Protein AF-A0A1X0HQT4-F1 (afdb_monomer_lite)

pLDDT: mean 86.97, std 13.12, range [53.44, 98.56]

Organism: NCBI:txid590652

Radius of gyration: 17.08 Å; chains: 1; bounding box: 38×40×42 Å

Structure (mmCIF, N/CA/C/O backbone):
data_AF-A0A1X0HQT4-F1
#
_entry.id   AF-A0A1X0HQT4-F1
#
loop_
_atom_site.group_PDB
_atom_site.id
_atom_site.type_symbol
_atom_site.label_atom_id
_atom_site.label_alt_id
_atom_site.label_comp_id
_atom_site.label_asym_id
_atom_site.label_entity_id
_atom_site.label_seq_id
_atom_site.pdbx_PDB_ins_code
_atom_site.Cartn_x
_atom_site.Cartn_y
_atom_site.Cartn_z
_atom_site.occupancy
_atom_site.B_iso_or_equiv
_atom_site.auth_seq_id
_atom_site.auth_comp_id
_atom_site.auth_asym_id
_atom_site.auth_atom_id
_atom_site.pdbx_PDB_model_num
ATOM 1 N N . THR A 1 1 ? 4.707 -15.486 18.096 1.00 88.62 1 THR A N 1
ATOM 2 C CA . THR A 1 1 ? 5.617 -16.624 18.360 1.00 88.62 1 THR A CA 1
ATOM 3 C C . THR A 1 1 ? 5.919 -17.332 17.051 1.00 88.62 1 THR A C 1
ATOM 5 O O . THR A 1 1 ? 5.233 -17.075 16.070 1.00 88.62 1 THR A O 1
ATOM 8 N N . GLU A 1 2 ? 6.932 -18.194 17.001 1.00 94.56 2 GLU A N 1
ATOM 9 C CA . GLU A 1 2 ? 7.304 -18.943 15.787 1.00 94.56 2 GLU A CA 1
ATOM 10 C C . GLU A 1 2 ? 6.111 -19.680 15.147 1.00 94.56 2 GLU A C 1
ATOM 12 O O . GLU A 1 2 ? 5.896 -19.585 13.940 1.00 94.56 2 GLU A O 1
ATOM 17 N N . ALA A 1 3 ? 5.276 -20.330 15.965 1.00 94.56 3 ALA A N 1
ATOM 18 C CA . ALA A 1 3 ? 4.086 -21.052 15.512 1.00 94.56 3 ALA A CA 1
ATOM 19 C C . ALA A 1 3 ? 3.080 -20.160 14.757 1.00 94.56 3 ALA A C 1
ATOM 21 O O . ALA A 1 3 ? 2.562 -20.564 13.717 1.0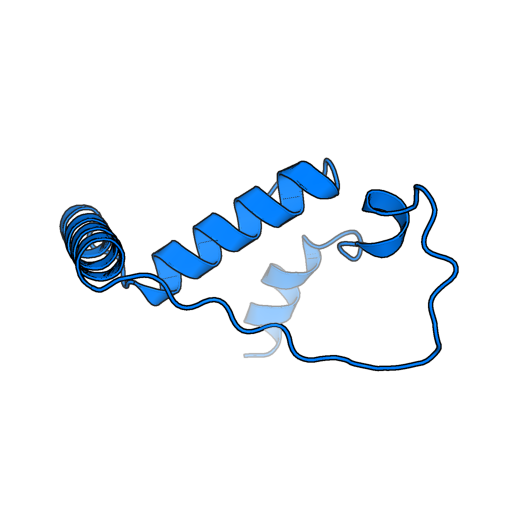0 94.56 3 ALA A O 1
ATOM 22 N N . PHE A 1 4 ? 2.860 -18.926 15.230 1.00 94.44 4 PHE A N 1
ATOM 23 C CA . PHE A 1 4 ? 1.970 -17.955 14.580 1.00 94.44 4 PHE A CA 1
ATOM 24 C C . PHE A 1 4 ? 2.407 -17.649 13.138 1.00 94.44 4 PHE A C 1
ATOM 26 O O . PHE A 1 4 ? 1.579 -17.610 12.228 1.00 94.44 4 PHE A O 1
ATOM 33 N N . TRP A 1 5 ? 3.711 -17.467 12.915 1.00 94.25 5 TRP A N 1
ATOM 34 C CA . TRP A 1 5 ? 4.249 -17.155 11.590 1.00 94.25 5 TRP A CA 1
ATOM 35 C C . TRP A 1 5 ? 4.315 -18.379 10.684 1.00 94.25 5 TRP A C 1
ATOM 37 O O . TRP A 1 5 ? 3.906 -18.284 9.528 1.00 94.25 5 TRP A O 1
ATOM 47 N N . LYS A 1 6 ? 4.745 -19.536 11.207 1.00 93.88 6 LYS A N 1
ATOM 48 C CA . LYS A 1 6 ? 4.779 -20.789 10.438 1.00 93.88 6 LYS A CA 1
ATOM 49 C C . LYS A 1 6 ? 3.411 -21.119 9.847 1.00 93.88 6 LYS A C 1
ATOM 51 O O . LYS A 1 6 ? 3.311 -21.326 8.644 1.00 93.88 6 LYS A O 1
ATOM 56 N N . GLN A 1 7 ? 2.353 -21.070 10.656 1.00 94.25 7 GLN A N 1
ATOM 57 C CA . GLN A 1 7 ? 0.992 -21.329 10.182 1.00 94.25 7 GLN A CA 1
ATOM 58 C C . GLN A 1 7 ? 0.564 -20.352 9.074 1.00 94.25 7 GLN A C 1
ATOM 60 O O . GLN A 1 7 ? -0.109 -20.732 8.118 1.00 94.25 7 GLN A O 1
ATOM 65 N N . ARG A 1 8 ? 0.928 -19.071 9.190 1.00 91.31 8 ARG A N 1
ATOM 66 C CA . ARG A 1 8 ? 0.444 -18.040 8.268 1.00 91.31 8 ARG A CA 1
ATOM 67 C C . ARG A 1 8 ? 1.183 -18.042 6.930 1.00 91.31 8 ARG A C 1
ATOM 69 O O . ARG A 1 8 ? 0.537 -17.779 5.916 1.00 91.31 8 ARG A O 1
ATOM 76 N N . LEU A 1 9 ? 2.481 -18.358 6.949 1.00 92.12 9 LEU A N 1
ATOM 77 C CA . LEU A 1 9 ? 3.368 -18.400 5.782 1.00 92.12 9 LEU A CA 1
ATOM 78 C C . LEU A 1 9 ? 3.295 -19.721 5.005 1.00 92.12 9 LEU A C 1
ATOM 80 O O . LEU A 1 9 ? 3.610 -19.724 3.824 1.00 92.12 9 LEU A O 1
ATOM 84 N N . GLN A 1 10 ? 2.812 -20.812 5.610 1.00 91.88 10 GLN A N 1
ATOM 85 C CA . GLN A 1 10 ? 2.572 -22.092 4.915 1.00 91.88 10 GLN A CA 1
ATOM 86 C C . GLN A 1 10 ? 1.652 -21.977 3.689 1.00 91.88 10 GLN A C 1
ATOM 88 O O . GLN A 1 10 ? 1.675 -22.842 2.823 1.00 91.88 10 GLN A O 1
ATOM 93 N N . ARG A 1 11 ? 0.832 -20.922 3.621 1.00 86.56 11 ARG A N 1
ATOM 94 C CA . ARG A 1 11 ? -0.080 -20.656 2.500 1.00 86.56 11 ARG A CA 1
ATOM 95 C C . ARG A 1 11 ? 0.611 -20.018 1.289 1.00 86.56 11 ARG A C 1
ATOM 97 O O . ARG A 1 11 ? -0.016 -19.902 0.246 1.00 86.56 11 ARG A O 1
ATOM 104 N N . LEU A 1 12 ? 1.864 -19.583 1.424 1.00 87.75 12 LEU A N 1
ATOM 105 C CA . LEU A 1 12 ? 2.637 -18.998 0.330 1.00 87.75 12 LEU A CA 1
ATOM 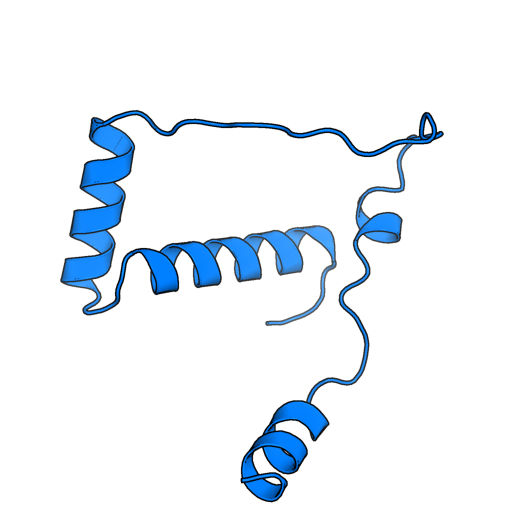106 C C . LEU A 1 12 ? 3.333 -20.130 -0.439 1.00 87.75 12 LEU A C 1
ATOM 108 O O . LEU A 1 12 ? 4.286 -20.720 0.066 1.00 87.75 12 LEU A O 1
ATOM 112 N N . GLY A 1 13 ? 2.820 -20.459 -1.628 1.00 83.12 13 GLY A N 1
ATOM 113 C CA . GLY A 1 13 ? 3.321 -21.572 -2.446 1.00 83.12 13 GLY A CA 1
ATOM 114 C C . GLY A 1 13 ? 4.519 -21.221 -3.328 1.00 83.12 13 GLY A C 1
ATOM 115 O O . GLY A 1 13 ? 5.364 -22.073 -3.584 1.00 83.12 13 GLY A O 1
ATOM 116 N N . GLU A 1 14 ? 4.619 -19.966 -3.764 1.00 84.56 14 GLU A N 1
ATOM 117 C CA . GLU A 1 14 ? 5.672 -19.501 -4.665 1.00 84.56 14 GLU A CA 1
ATOM 118 C C . GLU A 1 14 ? 5.974 -18.008 -4.459 1.00 84.56 14 GLU A C 1
ATOM 120 O O . GLU A 1 14 ? 5.126 -17.265 -3.954 1.00 84.56 14 GLU A O 1
ATOM 125 N N . PRO A 1 15 ? 7.184 -17.543 -4.814 1.00 85.06 15 PRO A N 1
ATOM 126 C CA . PRO A 1 15 ? 7.489 -16.120 -4.823 1.00 85.06 15 PRO A CA 1
ATOM 127 C C . PRO A 1 15 ? 6.700 -15.376 -5.912 1.00 85.06 15 PRO A C 1
ATOM 129 O O . PRO A 1 15 ? 6.461 -15.889 -7.004 1.00 85.06 15 PRO A O 1
ATOM 132 N N . THR A 1 16 ? 6.384 -14.108 -5.653 1.00 86.69 16 THR A N 1
ATOM 133 C CA . THR A 1 16 ? 5.816 -13.189 -6.651 1.00 86.69 16 THR A CA 1
ATOM 134 C C . THR A 1 16 ? 6.921 -12.690 -7.589 1.00 86.69 16 THR A C 1
ATOM 136 O O . THR A 1 16 ? 7.581 -11.683 -7.323 1.00 86.69 16 THR A O 1
ATOM 139 N N . LEU A 1 17 ? 7.178 -13.424 -8.675 1.00 84.19 17 LEU A N 1
ATOM 140 C CA . LEU A 1 17 ? 8.228 -13.095 -9.646 1.00 84.19 17 LEU A CA 1
ATOM 141 C C . LEU A 1 17 ? 7.782 -11.973 -10.595 1.00 84.19 17 LEU A C 1
ATOM 143 O O . LEU A 1 17 ? 6.905 -12.163 -11.431 1.00 84.19 17 LEU A O 1
ATOM 147 N N . LEU A 1 18 ? 8.440 -10.813 -10.512 1.00 80.56 18 LEU A N 1
ATOM 148 C CA . LEU A 1 18 ? 8.123 -9.652 -11.355 1.00 80.56 18 LEU A CA 1
ATOM 149 C C . LEU A 1 18 ? 8.847 -9.648 -12.704 1.00 80.56 18 LEU A C 1
ATOM 151 O O . LEU A 1 18 ? 8.294 -9.177 -13.689 1.00 80.56 18 LEU A O 1
ATOM 155 N N . VAL A 1 19 ? 10.065 -10.185 -12.789 1.00 74.69 19 VAL A N 1
ATOM 156 C CA . VAL A 1 19 ? 10.860 -10.151 -14.034 1.00 74.69 19 VAL A CA 1
ATOM 157 C C . VAL A 1 19 ? 10.134 -10.807 -15.223 1.00 74.69 19 VAL A C 1
ATOM 159 O O . VAL A 1 19 ? 10.082 -10.178 -16.281 1.00 74.69 19 VAL A O 1
ATOM 162 N N . PRO A 1 20 ? 9.507 -11.997 -15.085 1.00 71.44 20 PRO A N 1
ATOM 163 C CA . PRO A 1 20 ? 8.744 -12.600 -16.180 1.00 71.44 20 PRO A CA 1
ATOM 164 C C . PRO A 1 20 ? 7.536 -11.757 -16.617 1.00 71.44 20 PRO A C 1
ATOM 166 O O . PRO A 1 20 ? 7.225 -11.715 -17.804 1.00 71.44 20 PRO A O 1
ATOM 169 N N . ALA A 1 21 ? 6.900 -11.032 -15.688 1.00 67.00 21 ALA A N 1
ATOM 170 C CA . ALA A 1 21 ? 5.766 -10.150 -15.974 1.00 67.00 21 ALA A CA 1
ATOM 171 C C . ALA A 1 21 ? 6.138 -8.935 -16.847 1.00 67.00 21 ALA A C 1
ATOM 173 O O . ALA A 1 21 ? 5.297 -8.409 -17.574 1.00 67.00 21 ALA A O 1
ATOM 174 N N . PHE A 1 22 ? 7.402 -8.501 -16.811 1.00 68.69 22 PHE A N 1
ATO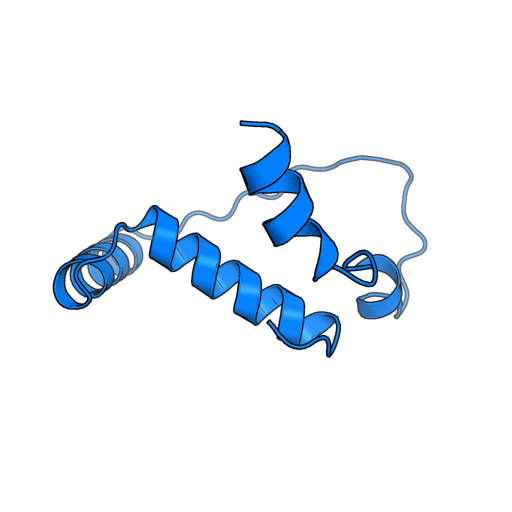M 175 C CA . PHE A 1 22 ? 7.910 -7.352 -17.573 1.00 68.69 22 PHE A CA 1
ATOM 176 C C . PHE A 1 22 ? 8.788 -7.753 -18.773 1.00 68.69 22 PHE A C 1
ATOM 178 O O . PHE A 1 22 ? 9.403 -6.887 -19.395 1.00 68.69 22 PHE A O 1
ATOM 185 N N . ALA A 1 23 ? 8.852 -9.044 -19.128 1.00 57.28 23 ALA A N 1
ATOM 186 C CA . ALA A 1 23 ? 9.834 -9.624 -20.057 1.00 57.28 23 ALA A CA 1
ATOM 187 C C . ALA A 1 23 ? 9.688 -9.234 -21.548 1.00 57.28 23 ALA A C 1
ATOM 189 O O . ALA A 1 23 ? 10.226 -9.910 -22.425 1.00 57.28 23 ALA A O 1
ATOM 190 N N . HIS A 1 24 ? 9.019 -8.126 -21.867 1.00 53.75 24 HIS A N 1
ATOM 191 C CA . HIS A 1 24 ? 9.054 -7.536 -23.204 1.00 53.75 24 HIS A CA 1
ATOM 192 C C . HIS A 1 24 ? 10.162 -6.473 -23.259 1.00 53.75 24 HIS A C 1
ATOM 194 O O . HIS A 1 24 ? 9.914 -5.279 -23.127 1.00 53.75 24 HIS A O 1
ATOM 200 N N . GLY A 1 25 ? 11.405 -6.921 -23.466 1.00 53.44 25 GLY A N 1
ATOM 201 C CA . GLY A 1 25 ? 12.446 -6.082 -24.077 1.00 53.44 25 GLY A CA 1
ATOM 202 C C . GLY A 1 25 ? 13.462 -5.383 -23.169 1.00 53.44 25 GLY A C 1
ATOM 203 O O . GLY A 1 25 ? 14.275 -4.623 -23.690 1.00 53.44 25 GLY A O 1
ATOM 204 N N . VAL A 1 26 ? 13.504 -5.638 -21.860 1.00 57.34 26 VAL A N 1
ATOM 205 C CA . VAL A 1 26 ? 14.557 -5.054 -21.007 1.00 57.34 26 VAL A CA 1
ATOM 206 C C . VAL A 1 26 ? 15.802 -5.944 -21.029 1.00 57.34 26 VAL A C 1
ATOM 208 O O . VAL A 1 26 ? 15.974 -6.829 -20.195 1.00 57.34 26 VAL A O 1
ATOM 211 N N . ARG A 1 27 ? 16.703 -5.702 -21.990 1.00 56.72 27 ARG A N 1
ATOM 212 C CA . ARG A 1 27 ? 18.133 -5.962 -21.761 1.00 56.72 27 ARG A CA 1
ATOM 213 C C . ARG A 1 27 ? 18.575 -4.919 -20.740 1.00 56.72 27 ARG A C 1
ATOM 215 O O . ARG A 1 27 ? 18.747 -3.761 -21.100 1.00 56.72 27 ARG A O 1
ATOM 222 N N . GLY A 1 28 ? 18.586 -5.296 -19.466 1.00 58.16 28 GLY A N 1
ATOM 223 C CA . GLY A 1 28 ? 18.901 -4.367 -18.387 1.00 58.16 28 GLY A CA 1
ATOM 224 C C . GLY A 1 28 ? 20.329 -3.858 -18.527 1.00 58.16 28 GLY A C 1
ATOM 225 O O . GLY A 1 28 ? 21.250 -4.665 -18.633 1.00 58.16 28 GLY A O 1
ATOM 226 N N . ASP A 1 29 ? 20.501 -2.539 -18.497 1.00 59.00 29 ASP A N 1
ATOM 227 C CA . ASP A 1 29 ? 21.742 -1.976 -17.977 1.00 59.00 29 ASP A CA 1
ATOM 228 C C . ASP A 1 29 ? 21.902 -2.491 -16.539 1.00 59.00 29 ASP A C 1
ATOM 230 O O . ASP A 1 29 ? 20.950 -2.465 -15.750 1.00 59.00 29 ASP A O 1
ATOM 234 N N . GLU A 1 30 ? 23.078 -3.015 -16.204 1.00 63.53 30 GLU A N 1
ATOM 235 C CA . GLU A 1 30 ? 23.389 -3.451 -14.845 1.00 63.53 30 GLU A CA 1
ATOM 236 C C . GLU A 1 30 ? 23.244 -2.263 -13.881 1.00 63.53 30 GLU A C 1
ATOM 238 O O . GLU A 1 30 ? 23.941 -1.257 -14.012 1.00 63.53 30 GLU A O 1
ATOM 243 N N . GLY A 1 31 ? 22.338 -2.350 -12.901 1.00 73.38 31 GLY A N 1
ATOM 244 C CA . GLY A 1 31 ? 22.242 -1.321 -11.869 1.00 73.38 31 GLY A CA 1
ATOM 245 C C . GLY A 1 31 ? 20.916 -1.248 -11.122 1.00 73.38 31 GLY A C 1
ATOM 246 O O . GLY A 1 31 ? 19.923 -1.891 -11.453 1.00 73.38 31 GLY A O 1
ATOM 247 N N . HIS A 1 32 ? 20.917 -0.420 -10.083 1.00 79.50 32 HIS A N 1
ATOM 248 C CA . HIS A 1 32 ? 19.745 -0.014 -9.318 1.00 79.50 32 HIS A CA 1
ATOM 249 C C . HIS A 1 32 ? 19.505 1.477 -9.567 1.00 79.50 32 HIS A C 1
ATOM 251 O O . HIS A 1 32 ? 20.452 2.262 -9.595 1.00 79.50 32 HIS A O 1
ATOM 257 N N . ALA A 1 33 ? 18.245 1.869 -9.749 1.00 85.25 33 ALA A N 1
ATOM 258 C CA . ALA A 1 33 ? 17.872 3.264 -9.920 1.00 85.25 33 ALA A CA 1
ATOM 259 C C . ALA A 1 33 ? 16.620 3.593 -9.114 1.00 85.25 33 ALA A C 1
ATOM 261 O O . ALA A 1 33 ? 15.606 2.899 -9.210 1.00 85.25 33 ALA A O 1
ATOM 262 N N . ASP A 1 34 ? 16.665 4.718 -8.409 1.00 88.88 34 ASP A N 1
ATOM 263 C CA . ASP A 1 34 ? 15.485 5.268 -7.765 1.00 88.88 34 ASP A CA 1
ATOM 264 C C . ASP A 1 34 ? 14.578 5.971 -8.780 1.00 88.88 34 ASP A C 1
ATOM 266 O O . ASP A 1 34 ? 15.007 6.684 -9.702 1.00 88.88 34 ASP A O 1
ATOM 270 N N . ARG A 1 35 ? 13.272 5.785 -8.591 1.00 88.75 35 ARG A N 1
ATOM 271 C CA . ARG A 1 35 ? 12.225 6.466 -9.351 1.00 88.75 35 ARG A CA 1
ATOM 272 C C . ARG A 1 35 ? 11.201 7.037 -8.386 1.00 88.75 35 ARG A C 1
ATOM 274 O O . ARG A 1 35 ? 10.306 6.343 -7.921 1.00 88.75 35 ARG A O 1
ATOM 281 N N . TYR A 1 36 ? 11.319 8.334 -8.133 1.00 92.44 36 TYR A N 1
ATOM 282 C CA . TYR A 1 36 ? 10.376 9.059 -7.294 1.00 92.44 36 TYR A CA 1
ATOM 283 C C . TYR A 1 36 ? 9.162 9.518 -8.110 1.00 92.44 36 TYR A C 1
ATOM 285 O O . TYR A 1 36 ? 9.277 10.000 -9.245 1.00 92.44 36 TYR A O 1
ATOM 293 N N . ARG A 1 37 ? 7.976 9.356 -7.525 1.00 91.38 37 ARG A N 1
ATOM 294 C CA . ARG A 1 37 ? 6.719 9.935 -8.002 1.00 91.38 37 ARG A CA 1
ATOM 295 C C . ARG A 1 37 ? 6.023 10.571 -6.815 1.00 91.38 37 ARG A C 1
ATOM 297 O O . ARG A 1 37 ? 5.732 9.897 -5.833 1.00 91.38 37 ARG A O 1
ATOM 304 N N . GLN A 1 38 ? 5.787 11.870 -6.917 1.00 94.56 38 GLN A N 1
ATOM 305 C CA . GLN A 1 38 ? 5.061 12.621 -5.911 1.00 94.56 38 GLN A CA 1
ATOM 306 C C . GLN A 1 38 ? 3.607 12.744 -6.354 1.00 94.56 38 GLN A C 1
ATOM 308 O O . GLN A 1 38 ? 3.331 13.150 -7.482 1.00 94.56 38 GLN A O 1
ATOM 313 N N . LEU A 1 39 ? 2.689 12.370 -5.468 1.00 95.06 39 LEU A N 1
ATOM 314 C CA . LEU A 1 39 ? 1.278 12.687 -5.636 1.00 95.06 39 LEU A CA 1
ATOM 315 C C . LEU A 1 39 ? 1.064 14.136 -5.215 1.00 95.06 39 LEU A C 1
ATOM 317 O O . LEU A 1 39 ? 1.629 14.590 -4.217 1.00 95.06 39 LEU A O 1
ATOM 321 N N . ASP A 1 40 ? 0.254 14.865 -5.975 1.00 97.75 40 ASP A N 1
ATOM 322 C CA . ASP A 1 40 ? -0.120 16.217 -5.592 1.00 97.75 40 ASP A CA 1
ATOM 323 C C . ASP A 1 40 ? -0.938 16.217 -4.285 1.00 97.75 40 ASP A C 1
ATOM 325 O O . ASP A 1 40 ? -1.414 15.182 -3.794 1.00 97.75 40 ASP A O 1
ATOM 329 N N . VAL A 1 41 ? -1.080 17.404 -3.697 1.00 97.56 41 VAL A N 1
ATOM 330 C CA . VAL A 1 41 ? -1.754 17.592 -2.408 1.00 97.56 41 VAL A CA 1
ATOM 331 C C . VAL A 1 41 ? -3.217 17.153 -2.473 1.00 97.56 41 VAL A C 1
ATOM 333 O O . VAL A 1 41 ? -3.684 16.475 -1.561 1.00 97.56 41 VAL A O 1
ATOM 336 N N . THR A 1 42 ? -3.926 17.482 -3.552 1.00 98.25 42 THR A N 1
ATOM 337 C CA . THR A 1 42 ? -5.345 17.152 -3.720 1.00 98.25 42 THR A CA 1
ATOM 338 C C . THR A 1 42 ? -5.551 15.641 -3.799 1.00 98.25 42 THR A C 1
ATOM 340 O O . THR A 1 42 ? -6.407 15.089 -3.108 1.00 98.25 42 THR A O 1
ATOM 343 N N . THR A 1 43 ? -4.736 14.945 -4.588 1.00 97.25 43 THR A N 1
ATOM 344 C CA . THR A 1 43 ? -4.757 13.484 -4.699 1.00 97.25 43 THR A CA 1
ATOM 345 C C . THR A 1 43 ? -4.430 12.830 -3.356 1.00 97.25 43 THR A C 1
ATOM 347 O O . THR A 1 43 ? -5.139 11.924 -2.917 1.00 97.25 43 THR A O 1
ATOM 350 N N . SER A 1 44 ? -3.403 13.323 -2.660 1.00 97.00 44 SER A N 1
ATOM 351 C CA . SER A 1 44 ? -2.994 12.799 -1.351 1.00 97.00 44 SER A CA 1
ATOM 352 C C . SER A 1 44 ? -4.084 12.972 -0.285 1.00 97.00 44 SER A C 1
ATOM 354 O O . SER A 1 44 ? -4.338 12.052 0.493 1.00 97.00 44 SER A O 1
ATOM 356 N N . GLN A 1 45 ? -4.773 14.118 -0.273 1.00 98.12 45 GLN A N 1
ATOM 357 C CA . GLN A 1 45 ? -5.897 14.384 0.630 1.00 98.12 45 GLN A CA 1
ATOM 358 C C . GLN A 1 45 ? -7.069 13.439 0.369 1.00 98.12 45 GLN A C 1
ATOM 360 O O . GLN A 1 45 ? -7.561 12.812 1.303 1.00 98.12 45 GLN A O 1
ATOM 365 N N . ARG A 1 46 ? -7.454 13.253 -0.898 1.00 98.31 46 ARG A N 1
ATOM 366 C CA . ARG A 1 46 ? -8.542 12.335 -1.270 1.00 98.31 46 ARG A CA 1
ATOM 367 C C . ARG A 1 46 ? -8.260 10.897 -0.837 1.00 98.31 46 ARG A C 1
ATOM 369 O O . ARG A 1 46 ? -9.159 10.215 -0.355 1.00 98.31 46 ARG A O 1
ATOM 376 N N . LEU A 1 47 ? -7.015 10.436 -0.968 1.00 98.12 47 LEU A N 1
ATOM 377 C CA . LEU A 1 47 ? -6.612 9.107 -0.494 1.00 98.12 47 LEU A CA 1
ATOM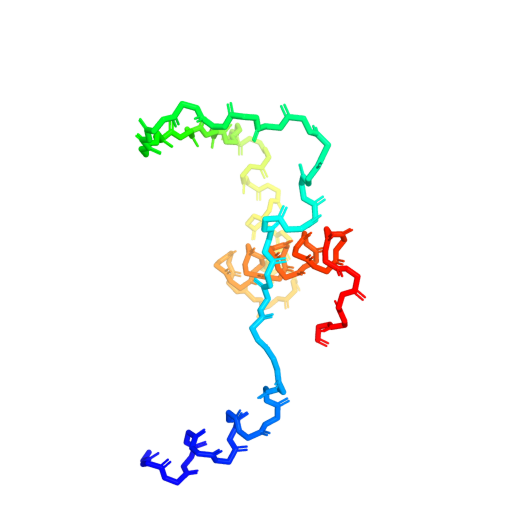 378 C C . LEU A 1 47 ? -6.684 8.994 1.035 1.00 98.12 47 LEU A C 1
ATOM 380 O O . LEU A 1 47 ? -7.112 7.963 1.554 1.00 98.12 47 LEU A O 1
ATOM 384 N N . ALA A 1 48 ? -6.289 10.044 1.759 1.00 98.12 48 ALA A N 1
ATOM 385 C CA . ALA A 1 48 ? -6.371 10.073 3.217 1.00 98.12 48 ALA A CA 1
ATOM 386 C C . ALA A 1 48 ? -7.827 10.065 3.716 1.00 98.12 48 ALA A C 1
ATOM 388 O O . ALA A 1 48 ? -8.154 9.345 4.661 1.00 98.12 48 ALA A O 1
ATOM 389 N N . GLU A 1 49 ? -8.710 10.826 3.068 1.00 98.56 49 GLU A N 1
ATOM 390 C CA . GLU A 1 49 ? -10.143 10.847 3.373 1.00 98.56 49 GLU A CA 1
ATOM 391 C C . GLU A 1 49 ? -10.793 9.495 3.093 1.00 98.56 49 GLU A C 1
ATOM 393 O O . GLU A 1 49 ? -11.471 8.958 3.968 1.00 98.56 49 GLU A O 1
ATOM 398 N N . PHE A 1 50 ? -10.498 8.899 1.936 1.00 98.56 50 PHE A N 1
ATOM 399 C CA . PHE A 1 50 ? -10.982 7.569 1.585 1.00 98.56 50 PHE A CA 1
ATOM 400 C C . PHE A 1 50 ? -10.550 6.516 2.614 1.00 98.56 50 PHE A C 1
ATOM 402 O O . PHE A 1 50 ? -11.378 5.755 3.111 1.00 98.56 50 PHE A O 1
ATOM 409 N N . ALA A 1 51 ? -9.268 6.491 2.999 1.00 98.50 51 ALA A N 1
ATOM 410 C CA . ALA A 1 51 ? -8.779 5.565 4.021 1.00 98.50 51 ALA A CA 1
ATOM 411 C C . ALA A 1 51 ? -9.544 5.723 5.350 1.00 98.50 51 ALA A C 1
ATOM 413 O O . ALA A 1 51 ? -9.957 4.728 5.949 1.00 98.50 51 ALA A O 1
ATOM 414 N N . ARG A 1 52 ? -9.805 6.968 5.772 1.00 98.31 52 ARG A N 1
ATOM 415 C CA . ARG A 1 52 ? -10.585 7.270 6.981 1.00 98.31 52 ARG A CA 1
ATOM 416 C C . ARG A 1 52 ? -12.026 6.769 6.876 1.00 98.31 52 ARG A C 1
ATOM 418 O O . ARG A 1 52 ? -12.513 6.162 7.828 1.00 98.31 52 ARG A O 1
ATOM 425 N N . GLU A 1 53 ? -12.697 6.995 5.750 1.00 98.56 53 GLU A N 1
ATOM 426 C CA . GLU A 1 53 ? -14.062 6.505 5.503 1.00 98.56 53 GLU A CA 1
ATOM 427 C C . GLU A 1 53 ? -14.141 4.977 5.574 1.00 98.56 53 GLU A C 1
ATOM 429 O O . GLU A 1 53 ? -15.074 4.428 6.160 1.00 98.56 53 GLU A O 1
ATOM 434 N N . GLN A 1 54 ? -13.115 4.292 5.063 1.00 98.25 54 GLN A N 1
ATOM 435 C CA . GLN A 1 54 ? -12.993 2.834 5.126 1.00 98.25 54 GLN A CA 1
ATOM 436 C C . GLN A 1 54 ? -12.443 2.318 6.469 1.00 98.25 54 GLN A C 1
ATOM 438 O O . GLN A 1 54 ? -12.268 1.113 6.636 1.00 98.25 54 GLN A O 1
ATOM 443 N N . LYS A 1 55 ? -12.187 3.204 7.446 1.00 98.31 55 LYS A N 1
ATOM 444 C CA . LYS A 1 55 ? -11.627 2.882 8.774 1.00 98.31 55 LYS A CA 1
ATOM 445 C C . LYS A 1 55 ? -10.288 2.136 8.711 1.00 98.31 55 LYS A C 1
ATOM 447 O O . LYS A 1 55 ? -9.986 1.309 9.571 1.00 98.31 55 LYS A O 1
ATOM 452 N N . VAL A 1 56 ? -9.471 2.448 7.710 1.00 98.38 56 VAL A N 1
ATOM 453 C CA . VAL A 1 56 ? -8.111 1.922 7.554 1.00 98.38 56 VAL A CA 1
ATOM 454 C C . VAL A 1 56 ? -7.094 3.057 7.585 1.00 98.38 56 VAL A C 1
ATOM 456 O O . VAL A 1 56 ? -7.427 4.236 7.480 1.00 98.38 56 VAL A O 1
ATOM 459 N N . THR A 1 57 ? -5.819 2.710 7.735 1.00 98.19 57 THR A N 1
ATOM 460 C CA . THR A 1 57 ? -4.744 3.699 7.607 1.00 98.19 57 THR A CA 1
ATOM 461 C C . THR A 1 57 ? -4.404 3.933 6.136 1.00 98.19 57 THR A C 1
ATOM 463 O O . THR A 1 57 ? -4.595 3.048 5.298 1.00 98.19 57 THR A O 1
ATOM 466 N N . LEU A 1 58 ? -3.825 5.096 5.813 1.00 97.25 58 LEU A N 1
ATOM 467 C CA . LEU A 1 58 ? -3.304 5.354 4.465 1.00 97.25 58 LEU A CA 1
ATOM 468 C C . LEU A 1 58 ? -2.250 4.310 4.054 1.00 97.25 58 LEU A C 1
ATOM 470 O O . LEU A 1 58 ? -2.213 3.898 2.900 1.00 97.25 58 LEU A O 1
ATOM 474 N N . ASN A 1 59 ? -1.433 3.832 4.997 1.00 97.31 59 ASN A N 1
ATOM 475 C CA . ASN A 1 59 ? -0.469 2.763 4.740 1.00 97.31 59 ASN A CA 1
ATOM 476 C C . ASN A 1 59 ? -1.171 1.475 4.274 1.00 97.31 59 ASN A C 1
ATOM 478 O O . ASN A 1 59 ? -0.798 0.919 3.246 1.00 97.31 59 ASN A O 1
ATOM 482 N N . THR A 1 60 ? -2.239 1.061 4.962 1.00 97.94 60 THR A N 1
ATOM 483 C CA . THR A 1 60 ? -3.051 -0.107 4.580 1.00 97.94 60 THR A CA 1
ATOM 484 C C . THR A 1 60 ? -3.658 0.054 3.187 1.00 97.94 60 THR A C 1
ATOM 486 O O . THR A 1 60 ? -3.658 -0.891 2.402 1.00 97.94 60 THR A O 1
ATOM 489 N N . LEU A 1 61 ? -4.131 1.258 2.851 1.00 97.94 61 LEU A N 1
ATOM 490 C CA . LEU A 1 61 ? -4.644 1.558 1.515 1.00 97.94 61 LEU A CA 1
ATOM 491 C C . LEU A 1 61 ? -3.555 1.408 0.442 1.00 97.94 61 LEU A C 1
ATOM 493 O O . LEU A 1 61 ? -3.786 0.773 -0.585 1.00 97.94 61 LEU A O 1
ATOM 497 N N . VAL A 1 62 ? -2.362 1.960 0.686 1.00 96.69 62 VAL A N 1
ATOM 498 C CA . VAL A 1 62 ? -1.220 1.853 -0.236 1.00 96.69 62 VAL A CA 1
ATOM 499 C C . VAL A 1 62 ? -0.777 0.397 -0.393 1.00 96.69 62 VAL A C 1
ATOM 501 O O . VAL A 1 62 ? -0.520 -0.042 -1.511 1.00 96.69 62 VAL A O 1
ATOM 504 N N . GLN A 1 63 ? -0.745 -0.374 0.696 1.00 97.31 63 GLN A N 1
ATOM 505 C CA . GLN A 1 63 ? -0.446 -1.806 0.652 1.00 97.31 63 GLN A CA 1
ATOM 506 C C . GLN A 1 63 ? -1.473 -2.576 -0.189 1.00 97.31 63 GLN A C 1
ATOM 508 O O . GLN A 1 63 ? -1.083 -3.399 -1.011 1.00 97.31 63 GLN A O 1
ATOM 513 N N . ALA A 1 64 ? -2.769 -2.282 -0.052 1.00 96.75 64 ALA A N 1
ATOM 514 C CA . ALA A 1 64 ? -3.810 -2.900 -0.875 1.00 96.75 64 ALA A CA 1
ATOM 515 C C . ALA A 1 64 ? -3.678 -2.524 -2.361 1.00 96.75 64 ALA A C 1
ATOM 517 O O . ALA A 1 64 ? -3.762 -3.391 -3.230 1.00 96.75 64 ALA A O 1
ATOM 518 N N . ALA A 1 65 ? -3.411 -1.250 -2.665 1.00 95.50 65 ALA A N 1
ATOM 519 C CA . ALA A 1 65 ? -3.161 -0.803 -4.034 1.00 95.50 65 ALA A CA 1
ATOM 520 C C . ALA A 1 65 ? -1.934 -1.500 -4.648 1.00 95.50 65 ALA A C 1
ATOM 522 O O . ALA A 1 65 ? -1.966 -1.889 -5.815 1.00 95.50 65 ALA A O 1
ATOM 523 N N . TRP A 1 66 ? -0.878 -1.707 -3.855 1.00 94.56 66 TRP A N 1
ATOM 524 C CA . TRP A 1 66 ? 0.305 -2.459 -4.266 1.00 94.56 66 TRP A CA 1
ATOM 525 C C . TRP A 1 66 ? -0.010 -3.930 -4.552 1.00 94.56 66 TRP A C 1
ATOM 527 O O . TRP A 1 66 ? 0.415 -4.444 -5.582 1.00 94.56 66 TRP A O 1
ATOM 537 N N . LEU A 1 67 ? -0.806 -4.590 -3.706 1.00 93.50 67 LEU A N 1
ATOM 538 C CA . LEU A 1 67 ? -1.244 -5.972 -3.936 1.00 93.50 67 LEU A CA 1
ATOM 539 C C . LEU A 1 67 ? -2.022 -6.116 -5.254 1.00 93.50 67 LEU A C 1
ATOM 541 O O . LEU A 1 67 ? -1.716 -6.998 -6.052 1.00 93.50 67 LEU A O 1
ATOM 545 N N . ILE A 1 68 ? -2.956 -5.201 -5.531 1.00 93.38 68 ILE A N 1
ATOM 546 C CA . ILE A 1 68 ? -3.708 -5.178 -6.798 1.00 93.38 68 ILE A CA 1
ATOM 547 C C . ILE A 1 68 ? -2.769 -4.946 -7.989 1.00 93.38 68 ILE A C 1
ATOM 549 O O . ILE A 1 68 ? -2.939 -5.551 -9.047 1.00 93.38 68 ILE A O 1
ATOM 553 N N . LEU A 1 69 ? -1.779 -4.059 -7.841 1.00 92.06 69 LEU A N 1
ATOM 554 C CA . LEU A 1 69 ? -0.794 -3.801 -8.888 1.00 92.06 69 LEU A CA 1
ATOM 555 C C . LEU A 1 69 ? 0.020 -5.062 -9.196 1.00 92.06 69 LEU A C 1
ATOM 557 O O . LEU A 1 69 ? 0.142 -5.427 -10.361 1.00 92.06 69 LEU A O 1
ATOM 561 N N . LEU A 1 70 ? 0.529 -5.737 -8.162 1.00 90.88 70 LEU A N 1
ATOM 562 C CA . LEU A 1 70 ? 1.267 -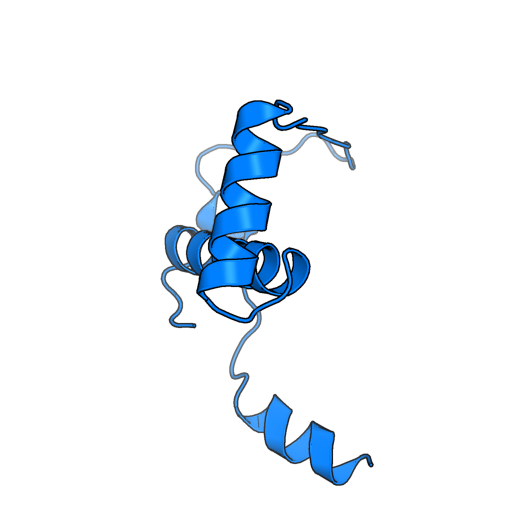6.992 -8.297 1.00 90.88 70 LEU A CA 1
ATOM 563 C C . LEU A 1 70 ? 0.425 -8.057 -9.006 1.00 90.88 70 LEU A C 1
ATOM 565 O O . LEU A 1 70 ? 0.884 -8.586 -10.013 1.00 90.88 70 LEU A O 1
ATOM 569 N N . GLN A 1 71 ? -0.814 -8.292 -8.560 1.00 88.62 71 GLN A N 1
ATOM 570 C CA . GLN A 1 71 ? -1.740 -9.243 -9.190 1.00 88.62 71 GLN A CA 1
ATOM 571 C C . GLN A 1 71 ? -1.940 -8.952 -10.681 1.00 88.62 71 GLN A C 1
ATOM 573 O O . GLN A 1 71 ? -1.917 -9.866 -11.501 1.00 88.62 71 GLN A O 1
ATOM 578 N N . ARG A 1 72 ? -2.111 -7.680 -11.066 1.00 87.56 72 ARG A N 1
ATOM 579 C CA . ARG A 1 72 ? -2.294 -7.304 -12.480 1.00 87.56 72 ARG A CA 1
ATOM 580 C C . ARG A 1 72 ? -1.084 -7.629 -13.347 1.00 87.56 72 ARG A C 1
ATOM 582 O O . ARG A 1 72 ? -1.263 -7.912 -14.527 1.00 87.56 72 ARG A O 1
ATOM 589 N N . PHE A 1 73 ? 0.121 -7.553 -12.789 1.00 85.38 73 PHE A N 1
ATOM 590 C CA . PHE A 1 73 ? 1.343 -7.857 -13.526 1.00 85.38 73 PHE A CA 1
ATOM 591 C C . PHE A 1 73 ? 1.680 -9.349 -13.509 1.00 85.38 73 PHE A C 1
ATOM 593 O O . PHE A 1 73 ? 2.135 -9.865 -14.523 1.00 85.38 73 PHE A O 1
ATOM 600 N N . THR A 1 74 ? 1.446 -10.060 -12.406 1.00 85.75 74 THR A N 1
ATOM 601 C CA . THR A 1 74 ? 1.838 -11.473 -12.281 1.00 85.75 74 THR A CA 1
ATOM 602 C C . THR A 1 74 ? 0.729 -12.465 -12.620 1.00 85.75 74 THR A C 1
ATOM 604 O O . THR A 1 74 ? 1.026 -13.636 -12.838 1.00 85.75 74 THR A O 1
ATOM 607 N N . GLY A 1 75 ? -0.537 -12.038 -12.653 1.00 80.62 75 GLY A N 1
ATOM 608 C CA . GLY A 1 75 ? -1.694 -12.927 -12.808 1.00 80.62 75 GLY A CA 1
ATOM 609 C C . GLY A 1 75 ? -1.950 -13.842 -11.603 1.00 80.62 75 GLY A C 1
ATOM 610 O O . GLY A 1 75 ? -2.824 -14.699 -11.681 1.00 80.62 75 GLY A O 1
ATOM 611 N N . GLN A 1 76 ? -1.200 -13.678 -10.508 1.00 79.31 76 GLN A N 1
ATOM 612 C CA . GLN A 1 76 ? -1.382 -14.431 -9.266 1.00 79.31 76 GLN A CA 1
ATOM 613 C C . GLN A 1 76 ? -2.490 -13.798 -8.422 1.00 79.31 76 GLN A C 1
ATOM 615 O O . GLN A 1 76 ? -2.524 -12.577 -8.263 1.00 79.31 76 GLN A O 1
ATOM 620 N N . ASP A 1 77 ? -3.362 -14.619 -7.843 1.00 70.94 77 ASP A N 1
ATOM 621 C CA . ASP A 1 77 ? -4.378 -14.149 -6.901 1.00 70.94 77 ASP A CA 1
ATOM 622 C C . ASP A 1 77 ? -3.753 -13.609 -5.602 1.00 70.94 77 ASP A C 1
ATOM 624 O O . ASP A 1 77 ? -2.707 -14.082 -5.150 1.00 70.94 77 ASP A O 1
ATOM 628 N N . THR A 1 78 ? -4.404 -12.601 -5.012 1.00 59.97 78 THR A N 1
ATOM 629 C CA . THR A 1 78 ? -4.058 -12.014 -3.699 1.00 59.97 78 THR A CA 1
ATOM 630 C C . THR A 1 78 ? -4.610 -12.792 -2.518 1.00 59.97 78 THR A C 1
ATOM 632 O O . THR A 1 78 ? -5.798 -13.182 -2.584 1.00 59.97 78 THR A O 1
#

Sequence (78 aa):
TEAFWKQRLQRLGEPTLLVPAFAHGVRGDEGHADRYRQLDVTTSQRLAEFAREQKVTLNTLVQAAWLILLQRFTGQDT

Secondary structure (DSSP, 8-state):
-HHHHHHHHTT--S----T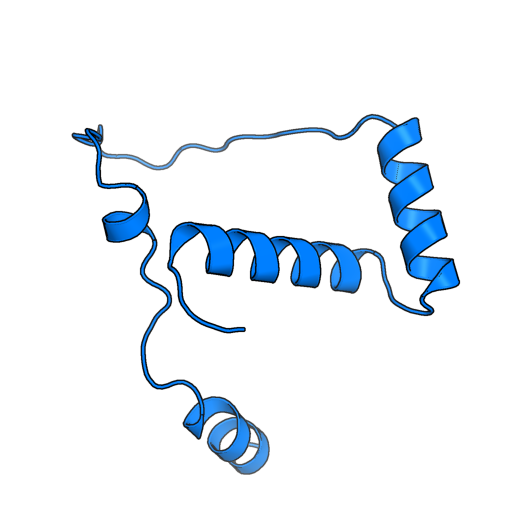GGG-SS--PPSS------PPPHHHHHHHHHHHHHTT--HHHHHHHHHHHHHHHHH----

Foldseek 3Di:
DVVVVCVVCVPPPDDLDQCVLVVPPDPDDPDDDDDDDDDDPVRVVVLCVVCVVVVHHSVVVVVVVVQVVSCVSRVDDD

InterPro domains:
  IPR001242 Condensation domain [PF00668] (2-77)